Protein AF-A0A2P5LUS0-F1 (afdb_monomer)

Solvent-accessible surface area (backbone atoms only — not comparable to full-atom value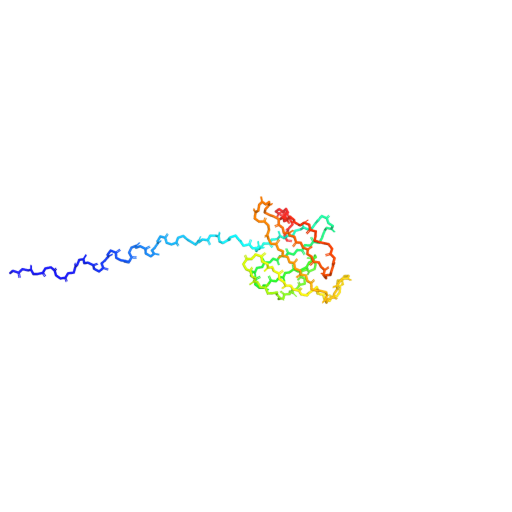s): 6618 Å² total; per-residue (Å²): 137,87,81,88,84,80,77,76,79,67,67,70,64,64,65,68,78,68,70,68,78,76,80,65,79,63,71,56,46,50,36,27,39,90,89,71,49,36,36,37,33,58,74,43,39,33,28,39,50,92,88,48,49,77,45,74,33,54,68,51,82,46,36,43,33,38,58,37,56,84,94,46,101,58,44,68,34,49,33,43,34,34,51,38,79,94,76,68,28,30,38,39,23,52,59,92,51,77,67,42,74,29,38,66,47,58,89,86,68,121

Nearest PDB structures (foldseek):
  3pve-assembly2_B  TM=3.902E-01  e=2.625E+00  Mus musculus
  3pve-assembly1_A  TM=3.957E-01  e=3.798E+00  Mus musculus
  8s9p-assembly1_A  TM=2.645E-01  e=5.213E+00  Homo sapiens
  6wot-assembly1_D  TM=3.631E-01  e=9.818E+00  Oryctolagus cuniculus

pLDDT: mean 83.9, std 16.79, range [41.03, 98.0]

Radius of gyration: 21.8 Å; Cα contacts (8 Å, |Δi|>4): 176; chains: 1; bounding box: 50×34×70 Å

Sequence (110 aa):
MATPRLAIASISLAFLAVASPARADSIDGKWCSEDGRRIVIDGAMGLWGQAGLRLTGEYLRYTYLFAMPAGEPEAGQRVEMRFRRADQRIAVKIGDGEPKLWQKCPPEVS

Structure (mmCIF, N/CA/C/O backbone):
data_AF-A0A2P5LUS0-F1
#
_entry.id   AF-A0A2P5LUS0-F1
#
loop_
_atom_site.group_PDB
_atom_site.id
_atom_site.type_symbol
_atom_site.label_atom_id
_atom_site.label_alt_id
_atom_site.label_comp_id
_atom_site.label_asym_id
_atom_site.label_entity_id
_atom_site.label_seq_id
_atom_site.pdbx_PDB_ins_code
_atom_site.Cartn_x
_atom_site.Cartn_y
_atom_site.Cartn_z
_atom_site.occupancy
_atom_site.B_iso_or_equiv
_atom_site.auth_seq_id
_atom_site.auth_comp_id
_atom_site.auth_asym_id
_atom_site.auth_atom_id
_atom_site.pdbx_PDB_model_num
ATOM 1 N N . MET A 1 1 ? 32.575 -23.392 -57.820 1.00 41.03 1 MET A N 1
ATOM 2 C CA . MET A 1 1 ? 32.269 -22.006 -57.401 1.00 41.03 1 MET A CA 1
ATOM 3 C C . MET A 1 1 ? 31.197 -22.074 -56.328 1.00 41.03 1 MET A C 1
ATOM 5 O O . MET A 1 1 ? 30.098 -22.522 -56.620 1.00 41.03 1 MET A O 1
ATOM 9 N N . ALA A 1 2 ? 31.554 -21.766 -55.081 1.00 46.00 2 ALA A N 1
ATOM 10 C CA . ALA A 1 2 ? 30.672 -21.887 -53.924 1.00 46.00 2 ALA A CA 1
ATOM 11 C C . ALA A 1 2 ? 29.958 -20.552 -53.668 1.00 46.00 2 ALA A C 1
ATOM 13 O O . ALA A 1 2 ? 30.607 -19.538 -53.433 1.00 46.00 2 ALA A O 1
ATOM 14 N N . THR A 1 3 ? 28.629 -20.547 -53.727 1.00 54.59 3 THR A N 1
ATOM 15 C CA . THR A 1 3 ? 27.787 -19.417 -53.306 1.00 54.59 3 THR A CA 1
ATOM 16 C C . THR A 1 3 ? 27.508 -19.508 -51.803 1.00 54.59 3 THR A C 1
ATOM 18 O O . THR A 1 3 ? 26.831 -20.455 -51.395 1.00 54.59 3 THR A O 1
ATOM 21 N N . PRO A 1 4 ? 27.951 -18.550 -50.967 1.00 50.16 4 PRO A N 1
ATOM 22 C CA . PRO A 1 4 ? 27.611 -18.531 -49.551 1.00 50.16 4 PRO A CA 1
ATOM 23 C C . PRO A 1 4 ? 26.200 -17.950 -49.382 1.00 50.16 4 PRO A C 1
ATOM 25 O O . PRO A 1 4 ? 26.003 -16.747 -49.247 1.00 50.16 4 PRO A O 1
ATOM 28 N N . ARG A 1 5 ? 25.184 -18.815 -49.418 1.00 58.69 5 ARG A N 1
ATOM 29 C CA . ARG A 1 5 ? 23.817 -18.486 -48.993 1.00 58.69 5 ARG A CA 1
ATOM 30 C C . ARG A 1 5 ? 23.622 -18.966 -47.560 1.00 58.69 5 ARG A C 1
ATOM 32 O O . ARG A 1 5 ? 23.014 -20.004 -47.388 1.00 58.69 5 ARG A O 1
ATOM 39 N N . LEU A 1 6 ? 24.168 -18.277 -46.561 1.00 55.09 6 LEU A N 1
ATOM 40 C CA . LEU A 1 6 ? 23.741 -18.369 -45.151 1.00 55.09 6 LEU A CA 1
ATOM 41 C C . LEU A 1 6 ? 24.653 -17.457 -44.309 1.00 55.09 6 LEU A C 1
ATOM 43 O O . LEU A 1 6 ? 25.664 -17.901 -43.782 1.00 55.09 6 LEU A O 1
ATOM 47 N N . ALA A 1 7 ? 24.365 -16.158 -44.220 1.00 53.66 7 ALA A N 1
ATOM 48 C CA . ALA A 1 7 ? 25.115 -15.297 -43.289 1.00 53.66 7 ALA A CA 1
ATOM 49 C C . ALA A 1 7 ? 24.338 -14.094 -42.736 1.00 53.66 7 ALA A C 1
ATOM 51 O O . ALA A 1 7 ? 24.824 -13.438 -41.824 1.00 53.66 7 ALA A O 1
ATOM 52 N N . ILE A 1 8 ? 23.139 -13.788 -43.247 1.00 51.41 8 ILE A N 1
ATOM 53 C CA . ILE A 1 8 ? 22.417 -12.561 -42.856 1.00 51.41 8 ILE A CA 1
ATOM 54 C C . ILE A 1 8 ? 21.288 -12.843 -41.843 1.00 51.41 8 ILE A C 1
ATOM 56 O O . ILE A 1 8 ? 20.868 -11.944 -41.126 1.00 51.41 8 ILE A O 1
ATOM 60 N N . ALA A 1 9 ? 20.844 -14.096 -41.691 1.00 51.72 9 ALA A N 1
ATOM 61 C CA . ALA A 1 9 ? 19.757 -14.445 -40.767 1.00 51.72 9 ALA A CA 1
ATOM 62 C C . ALA A 1 9 ? 20.180 -14.525 -39.282 1.00 51.72 9 ALA A C 1
ATOM 64 O O . ALA A 1 9 ? 19.324 -14.558 -38.402 1.00 51.72 9 ALA A O 1
ATOM 65 N N . SER A 1 10 ? 21.483 -14.551 -38.984 1.00 53.28 10 SER A N 1
ATOM 66 C CA . SER A 1 10 ? 21.988 -14.859 -37.635 1.00 53.28 10 SER A CA 1
ATOM 67 C C . SER A 1 10 ? 22.148 -13.639 -36.719 1.00 53.28 10 SER A C 1
ATOM 69 O O . SER A 1 10 ? 22.254 -13.802 -35.508 1.00 53.28 10 SER A O 1
ATOM 71 N N . ILE A 1 11 ? 22.157 -12.415 -37.261 1.00 54.97 11 ILE A N 1
ATOM 72 C CA . ILE A 1 11 ? 22.386 -11.192 -36.464 1.00 54.97 11 ILE A CA 1
ATOM 73 C C . ILE A 1 11 ? 21.098 -10.734 -35.757 1.00 54.97 11 ILE A C 1
ATOM 75 O O . ILE A 1 11 ? 21.153 -10.168 -34.667 1.00 54.97 11 ILE A O 1
ATOM 79 N N . SER A 1 12 ? 19.926 -11.038 -36.320 1.00 56.72 12 SER A N 1
ATOM 80 C CA . SER A 1 12 ? 18.632 -10.602 -35.777 1.00 56.72 12 SER A CA 1
ATOM 81 C C . SER A 1 12 ? 18.238 -11.313 -34.477 1.00 56.72 12 SER A C 1
ATOM 83 O O . SER A 1 12 ? 17.526 -10.735 -33.661 1.00 56.72 12 SER A O 1
ATOM 85 N N . LEU A 1 13 ? 18.706 -12.548 -34.255 1.00 55.84 13 LEU A N 1
ATOM 86 C CA . LEU A 1 13 ? 18.323 -13.345 -33.084 1.00 55.84 13 LEU A CA 1
ATOM 87 C C . LEU A 1 13 ? 19.101 -12.953 -31.815 1.00 55.84 13 LEU A C 1
ATOM 89 O O . LEU A 1 13 ? 18.594 -13.105 -30.707 1.00 55.84 13 LEU A O 1
ATOM 93 N N . ALA A 1 14 ? 20.306 -12.393 -31.967 1.00 57.47 14 ALA A N 1
ATOM 94 C CA . ALA A 1 14 ? 21.150 -11.991 -30.841 1.00 57.47 14 ALA A CA 1
ATOM 95 C C . ALA A 1 14 ? 20.620 -10.750 -30.093 1.00 57.47 14 ALA A C 1
ATOM 97 O O . ALA A 1 14 ? 20.897 -10.584 -28.908 1.00 57.47 14 ALA A O 1
ATOM 98 N N . PHE A 1 15 ? 19.818 -9.899 -30.746 1.00 58.66 15 PHE A N 1
ATOM 99 C CA . PHE A 1 15 ? 19.286 -8.676 -30.130 1.00 58.66 15 PHE A CA 1
ATOM 100 C C . PHE A 1 15 ? 18.113 -8.914 -29.163 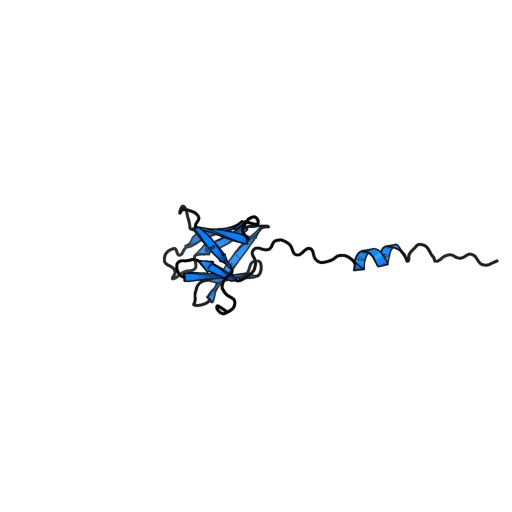1.00 58.66 15 PHE A C 1
ATOM 102 O O . PHE A 1 15 ? 17.895 -8.100 -28.269 1.00 58.66 15 PHE A O 1
ATOM 109 N N . LEU A 1 16 ? 17.382 -10.030 -29.281 1.00 60.81 16 LEU A N 1
ATOM 110 C CA . LEU A 1 16 ? 16.255 -10.340 -28.386 1.00 60.81 16 LEU A CA 1
ATOM 111 C C . LEU A 1 16 ? 16.694 -10.801 -26.985 1.00 60.81 16 LEU A C 1
ATOM 113 O O . LEU A 1 16 ? 15.912 -10.709 -26.044 1.00 60.81 16 LEU A O 1
ATOM 117 N N . ALA A 1 17 ? 17.938 -11.259 -26.823 1.00 60.53 17 ALA A N 1
ATOM 118 C CA . ALA A 1 17 ? 18.441 -11.789 -25.553 1.00 60.53 17 ALA A CA 1
ATOM 119 C C . ALA A 1 17 ? 18.862 -10.705 -24.540 1.00 60.53 17 ALA A C 1
ATOM 121 O O . ALA A 1 17 ? 19.157 -11.026 -23.392 1.00 60.53 17 ALA A O 1
ATOM 122 N N . VAL A 1 18 ? 18.888 -9.429 -24.945 1.00 62.38 18 VAL A N 1
ATOM 123 C CA . VAL A 1 18 ? 19.326 -8.296 -24.102 1.00 62.38 18 VAL A CA 1
ATOM 124 C C . VAL A 1 18 ? 18.154 -7.463 -23.573 1.00 62.38 18 VAL A C 1
ATOM 126 O O . VAL A 1 18 ? 18.356 -6.402 -22.981 1.00 62.38 18 VAL A O 1
ATOM 129 N N . ALA A 1 19 ? 16.916 -7.921 -23.774 1.00 63.09 19 ALA A N 1
ATOM 130 C CA . ALA A 1 19 ? 15.746 -7.301 -23.171 1.00 63.09 19 ALA A CA 1
ATOM 131 C C . ALA A 1 19 ? 15.754 -7.562 -21.656 1.00 63.09 19 ALA A C 1
ATOM 133 O O . ALA A 1 19 ? 15.165 -8.523 -21.165 1.00 63.09 19 ALA A O 1
ATOM 134 N N . SER A 1 20 ? 16.445 -6.703 -20.904 1.00 61.84 20 SER A N 1
ATOM 135 C CA . SER A 1 20 ? 16.306 -6.651 -19.451 1.00 61.84 20 SER A CA 1
ATOM 136 C C . SER A 1 20 ? 14.829 -6.437 -19.123 1.00 61.84 20 SER A C 1
ATOM 138 O O . SER A 1 20 ? 14.229 -5.519 -19.696 1.00 61.84 20 SER A O 1
ATOM 140 N N . PRO A 1 21 ? 14.222 -7.228 -18.216 1.00 59.53 21 PRO A N 1
ATOM 141 C CA . PRO A 1 21 ? 12.888 -6.915 -17.739 1.00 59.53 21 PRO A CA 1
ATOM 142 C C . PRO A 1 21 ? 12.964 -5.508 -17.162 1.00 59.53 21 PRO A C 1
ATOM 144 O O . PRO A 1 21 ? 13.688 -5.261 -16.194 1.00 59.53 21 PRO A O 1
ATOM 147 N N . ALA A 1 22 ? 12.269 -4.565 -17.799 1.00 57.72 22 ALA A N 1
ATOM 148 C CA . ALA A 1 22 ? 12.058 -3.264 -17.206 1.00 57.72 22 ALA A CA 1
ATOM 149 C C . ALA A 1 22 ? 11.412 -3.560 -15.856 1.00 57.72 22 ALA A C 1
ATOM 151 O O . ALA A 1 22 ? 10.291 -4.070 -15.811 1.00 57.72 22 ALA A O 1
ATOM 152 N N . ARG A 1 23 ? 12.144 -3.329 -14.758 1.00 52.31 23 ARG A N 1
ATOM 153 C CA . ARG A 1 23 ? 11.537 -3.288 -13.434 1.00 52.31 23 ARG A CA 1
ATOM 154 C C . ARG A 1 23 ? 10.598 -2.102 -13.482 1.00 52.31 23 ARG A C 1
ATOM 156 O O . ARG A 1 23 ? 11.005 -0.967 -13.257 1.00 52.31 23 ARG A O 1
ATOM 163 N N . ALA A 1 24 ? 9.378 -2.368 -13.934 1.00 56.28 24 ALA A N 1
ATOM 164 C CA . ALA A 1 24 ? 8.308 -1.412 -13.895 1.00 56.28 24 ALA A CA 1
ATOM 165 C C . ALA A 1 24 ? 8.242 -0.937 -12.448 1.00 56.28 24 ALA A C 1
ATOM 167 O O . ALA A 1 24 ? 8.309 -1.755 -11.532 1.00 56.28 24 ALA A O 1
ATOM 168 N N . ASP A 1 25 ? 8.192 0.377 -12.269 1.00 65.75 25 ASP A N 1
ATOM 169 C CA . ASP A 1 25 ? 7.805 1.029 -11.026 1.00 65.75 25 ASP A CA 1
ATOM 170 C C . ASP A 1 25 ? 6.488 0.387 -10.533 1.00 65.75 25 ASP A C 1
ATOM 172 O O . ASP A 1 25 ? 5.407 0.846 -10.909 1.00 65.75 25 ASP A O 1
ATOM 176 N N . SER A 1 26 ? 6.563 -0.719 -9.786 1.00 80.12 26 SER A N 1
ATOM 177 C CA . SER A 1 26 ? 5.397 -1.512 -9.406 1.00 80.12 26 SER A CA 1
ATOM 178 C C . SER A 1 26 ? 4.912 -1.097 -8.028 1.00 80.12 26 SER A C 1
ATOM 180 O O . SER A 1 26 ? 5.690 -0.771 -7.127 1.00 80.12 26 SER A O 1
ATOM 182 N N . ILE A 1 27 ? 3.592 -1.091 -7.863 1.00 92.19 27 ILE A N 1
ATOM 183 C CA . ILE A 1 27 ? 2.974 -0.874 -6.554 1.00 92.19 27 ILE A CA 1
ATOM 184 C C . ILE A 1 27 ? 3.085 -2.126 -5.669 1.00 92.19 27 ILE A C 1
ATOM 186 O O . ILE A 1 27 ? 2.815 -2.048 -4.473 1.00 92.19 27 ILE A O 1
ATOM 190 N N . ASP A 1 28 ? 3.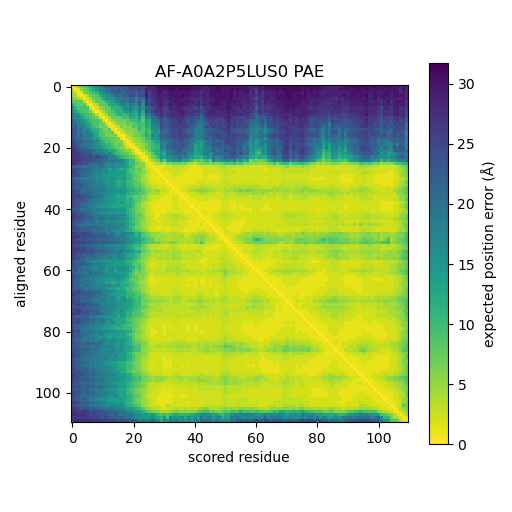532 -3.257 -6.217 1.00 92.81 28 ASP A N 1
ATOM 191 C CA . ASP A 1 28 ? 3.678 -4.517 -5.489 1.00 92.81 28 ASP A CA 1
ATOM 192 C C . ASP A 1 28 ? 4.558 -4.388 -4.242 1.00 92.81 28 ASP A C 1
ATOM 194 O O . ASP A 1 28 ? 5.477 -3.565 -4.130 1.00 92.81 28 ASP A O 1
ATOM 198 N N . GLY A 1 29 ? 4.282 -5.263 -3.285 1.00 92.50 29 GLY A N 1
ATOM 199 C CA . GLY A 1 29 ? 5.020 -5.404 -2.044 1.00 92.50 29 GLY A CA 1
ATOM 200 C C . GLY A 1 29 ? 4.187 -5.079 -0.813 1.00 92.50 29 GLY A C 1
ATOM 201 O O . GLY A 1 29 ? 2.962 -4.978 -0.855 1.00 92.50 29 GLY A O 1
ATOM 202 N N . LYS A 1 30 ? 4.892 -4.958 0.312 1.00 94.38 30 LYS A N 1
ATOM 203 C CA . LYS A 1 30 ? 4.305 -4.781 1.640 1.00 94.38 30 LYS A CA 1
ATOM 204 C C . LYS A 1 30 ? 4.261 -3.299 1.992 1.00 94.38 30 LYS A C 1
ATOM 206 O O . LYS A 1 30 ? 5.300 -2.633 1.990 1.00 94.38 30 LYS A O 1
ATOM 211 N N . TRP A 1 31 ? 3.074 -2.800 2.300 1.00 95.69 31 TRP A N 1
ATOM 212 C CA . TRP A 1 31 ? 2.831 -1.412 2.668 1.00 95.69 31 TRP A CA 1
ATOM 213 C C . TRP A 1 31 ? 2.264 -1.328 4.073 1.00 95.69 31 TRP A C 1
ATOM 215 O O . TRP A 1 31 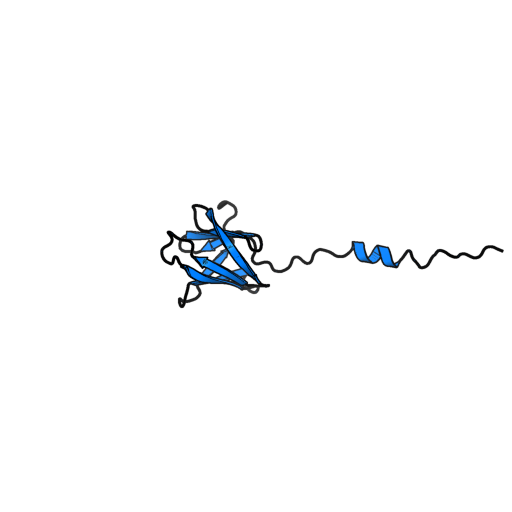? 1.347 -2.072 4.415 1.00 95.69 31 TRP A O 1
ATOM 225 N N . CYS A 1 32 ? 2.813 -0.412 4.861 1.00 96.00 32 CYS A N 1
ATOM 226 C CA . CYS A 1 32 ? 2.475 -0.203 6.256 1.00 96.00 32 CYS A CA 1
ATOM 227 C C . CYS A 1 32 ? 2.098 1.260 6.469 1.00 96.00 32 CYS A C 1
ATOM 229 O O . CYS A 1 32 ? 2.799 2.181 6.033 1.00 96.00 32 CYS A O 1
ATOM 231 N N . SER A 1 33 ? 0.973 1.457 7.136 1.00 94.88 33 SER A N 1
ATOM 232 C CA . SER A 1 33 ? 0.521 2.757 7.589 1.00 94.88 33 SER A CA 1
ATOM 233 C C . SER A 1 33 ? 1.149 3.111 8.937 1.00 94.88 33 SER A C 1
ATOM 235 O O . SER A 1 33 ? 1.619 2.238 9.668 1.00 94.88 33 SER A O 1
ATOM 237 N N . GLU A 1 34 ? 1.139 4.394 9.289 1.00 91.75 34 GLU A N 1
ATOM 238 C CA . GLU A 1 34 ? 1.604 4.840 10.610 1.00 91.75 34 GLU A CA 1
ATOM 239 C C . GLU A 1 34 ? 0.658 4.392 11.735 1.00 91.75 34 GLU A C 1
ATOM 241 O O . GLU A 1 34 ? 1.099 4.153 12.854 1.00 91.75 34 GLU A O 1
ATOM 246 N N . ASP A 1 35 ? -0.631 4.211 11.427 1.00 87.88 35 ASP A N 1
ATOM 247 C CA . ASP A 1 35 ? -1.657 3.695 12.341 1.00 87.88 35 ASP A CA 1
ATOM 248 C C . ASP A 1 35 ? -1.678 2.154 12.447 1.00 87.88 35 ASP A C 1
ATOM 250 O O . ASP A 1 35 ? -2.580 1.591 13.062 1.00 87.88 35 ASP A O 1
ATOM 254 N N . GLY A 1 36 ? -0.686 1.454 11.883 1.00 88.94 36 GLY A N 1
ATOM 255 C CA . GLY A 1 36 ? -0.485 0.010 12.076 1.00 88.94 36 GLY A CA 1
ATOM 256 C C . GLY A 1 36 ? -1.265 -0.902 11.123 1.00 88.94 36 GLY A C 1
ATOM 257 O O . GLY A 1 36 ? -1.184 -2.129 11.229 1.00 88.94 36 GLY A O 1
ATOM 258 N N . ARG A 1 37 ? -1.992 -0.336 10.157 1.00 92.25 37 ARG A N 1
ATOM 259 C CA . ARG A 1 37 ? -2.609 -1.090 9.060 1.00 92.25 37 ARG A CA 1
ATOM 260 C C . ARG A 1 37 ? -1.524 -1.544 8.090 1.00 92.25 37 ARG A C 1
ATOM 262 O O . ARG A 1 37 ? -0.506 -0.879 7.893 1.00 92.25 37 ARG A O 1
ATOM 269 N N . ARG A 1 38 ? -1.756 -2.687 7.454 1.00 94.12 38 ARG A N 1
ATOM 270 C CA . ARG A 1 38 ? -0.833 -3.240 6.465 1.00 94.12 38 ARG A CA 1
ATOM 271 C C . ARG A 1 38 ? -1.567 -3.897 5.316 1.00 94.12 38 ARG A C 1
ATOM 273 O O . ARG A 1 38 ? -2.672 -4.405 5.493 1.00 94.12 38 ARG A O 1
ATOM 280 N N . ILE A 1 39 ? -0.924 -3.914 4.159 1.00 95.50 39 ILE A N 1
ATOM 281 C CA . ILE A 1 39 ? -1.378 -4.669 2.997 1.00 95.50 39 ILE A CA 1
ATOM 282 C C . ILE A 1 39 ? -0.181 -5.215 2.224 1.00 95.50 39 ILE A C 1
ATOM 284 O O . ILE A 1 39 ? 0.844 -4.546 2.083 1.00 95.50 39 ILE A O 1
ATOM 288 N N . VAL A 1 40 ? -0.317 -6.435 1.717 1.00 95.19 40 VAL A N 1
ATOM 289 C CA . VAL A 1 40 ? 0.594 -7.013 0.724 1.00 95.19 40 VAL A CA 1
ATOM 290 C C . VAL A 1 40 ? -0.106 -6.987 -0.625 1.00 95.19 40 VAL A C 1
ATOM 292 O O . VAL A 1 40 ? -1.236 -7.457 -0.707 1.00 95.19 40 VAL A O 1
ATOM 295 N N . ILE A 1 41 ? 0.547 -6.450 -1.655 1.00 94.88 41 ILE A N 1
ATOM 296 C CA . ILE A 1 41 ? 0.041 -6.419 -3.035 1.00 94.88 41 ILE A CA 1
ATOM 297 C C . ILE A 1 41 ? 0.957 -7.276 -3.909 1.00 94.88 41 ILE A C 1
ATOM 299 O O . ILE A 1 41 ? 2.174 -7.082 -3.894 1.00 94.88 41 ILE A O 1
ATOM 303 N N 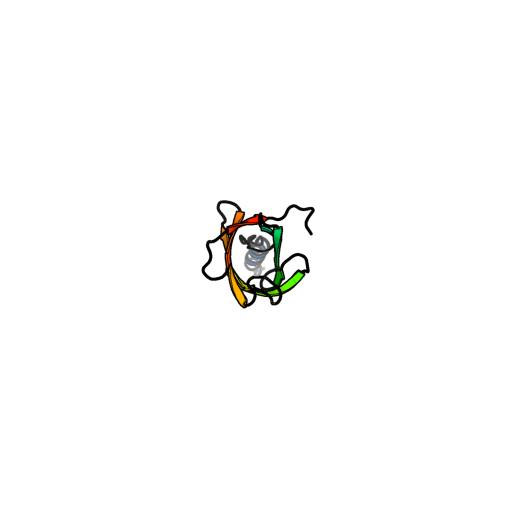. ASP A 1 42 ? 0.363 -8.201 -4.655 1.00 93.06 42 ASP A N 1
ATOM 304 C CA . ASP A 1 42 ? 1.026 -9.048 -5.646 1.00 93.06 42 ASP A CA 1
ATOM 305 C C . ASP A 1 42 ? 0.150 -9.109 -6.905 1.00 93.06 42 ASP A C 1
ATOM 307 O O . ASP A 1 42 ? -0.785 -9.915 -7.019 1.00 93.06 42 ASP A O 1
ATOM 311 N N . GLY A 1 43 ? 0.371 -8.152 -7.812 1.00 92.12 43 GLY A N 1
ATOM 312 C CA . GLY A 1 43 ? -0.523 -7.926 -8.940 1.00 92.12 43 GLY A CA 1
ATOM 313 C C . GLY A 1 43 ? -1.956 -7.665 -8.466 1.00 92.12 43 GLY A C 1
ATOM 314 O O . GLY A 1 43 ? -2.200 -6.895 -7.540 1.00 92.12 43 GLY A O 1
ATOM 315 N N . ALA A 1 44 ? -2.937 -8.328 -9.080 1.00 93.88 44 ALA A N 1
ATOM 316 C CA . ALA A 1 44 ? -4.344 -8.161 -8.708 1.00 93.88 44 ALA A CA 1
ATOM 317 C C . ALA A 1 44 ? -4.687 -8.696 -7.300 1.00 93.88 44 ALA A C 1
ATOM 319 O O . ALA A 1 44 ? -5.742 -8.360 -6.758 1.00 93.88 44 ALA A O 1
ATOM 320 N N . MET A 1 45 ? -3.830 -9.515 -6.684 1.00 94.75 45 MET A N 1
ATOM 321 C CA . MET A 1 45 ? -4.101 -10.104 -5.374 1.00 94.75 45 MET A CA 1
ATOM 322 C C . MET A 1 45 ? -3.576 -9.223 -4.238 1.00 94.75 45 MET A C 1
ATOM 324 O O . MET A 1 45 ? -2.456 -8.719 -4.286 1.00 94.75 45 MET A O 1
ATOM 328 N N . GLY A 1 46 ? -4.390 -9.079 -3.192 1.00 94.31 46 GLY A N 1
ATOM 329 C CA . GLY A 1 46 ? -4.040 -8.364 -1.974 1.00 94.31 46 GLY A CA 1
ATOM 330 C C . GLY A 1 46 ? -4.278 -9.198 -0.715 1.00 94.31 46 GLY A C 1
ATOM 331 O O . GLY A 1 46 ? -5.189 -10.027 -0.663 1.00 94.31 46 GLY A O 1
ATOM 332 N N . LEU A 1 47 ? -3.471 -8.957 0.318 1.00 95.00 47 LEU A N 1
ATOM 333 C CA . LEU A 1 47 ? -3.684 -9.457 1.679 1.00 95.00 47 LEU A CA 1
ATOM 334 C C . LEU A 1 47 ? -3.783 -8.272 2.630 1.00 95.00 47 LEU A C 1
ATOM 336 O O . LEU A 1 47 ? -2.802 -7.552 2.806 1.00 95.00 47 LEU A O 1
ATOM 340 N N . TRP A 1 48 ? -4.948 -8.073 3.239 1.00 93.50 48 TRP A N 1
ATOM 341 C CA . TRP A 1 48 ? -5.224 -6.941 4.118 1.00 93.50 48 TRP A CA 1
ATOM 342 C C . TRP A 1 48 ? -5.082 -7.273 5.600 1.00 93.50 48 TRP A C 1
ATOM 344 O O . TRP A 1 48 ? -5.493 -8.339 6.070 1.00 93.50 48 TRP A O 1
ATOM 354 N N . GLY A 1 49 ? -4.563 -6.302 6.347 1.00 88.81 49 GLY A N 1
ATOM 355 C CA . GLY A 1 49 ? -4.525 -6.313 7.800 1.00 88.81 49 GLY A CA 1
ATOM 356 C C . GLY A 1 49 ? -3.571 -7.356 8.375 1.00 88.81 49 GLY A C 1
ATOM 357 O O . GLY A 1 49 ? -2.728 -7.945 7.692 1.00 88.81 49 GLY A O 1
ATOM 358 N N . GLN A 1 50 ? -3.670 -7.580 9.685 1.00 80.81 50 GLN A N 1
ATOM 359 C CA . GLN A 1 50 ? -2.834 -8.575 10.355 1.00 80.81 50 GLN A CA 1
ATOM 360 C C . GLN A 1 50 ? -3.288 -10.009 10.106 1.00 80.81 50 GLN A C 1
ATOM 362 O O . GLN A 1 50 ? -2.433 -10.880 9.965 1.00 80.81 50 GLN A O 1
ATOM 367 N N . ALA A 1 51 ? -4.598 -10.219 9.972 1.00 80.38 51 ALA A N 1
ATOM 368 C CA . ALA A 1 51 ? -5.201 -11.516 9.685 1.00 80.38 51 ALA A CA 1
ATOM 369 C C . ALA A 1 51 ? -4.984 -11.996 8.236 1.00 80.38 51 ALA A C 1
ATOM 371 O O . ALA A 1 51 ? -5.276 -13.150 7.933 1.00 80.38 51 ALA A O 1
ATOM 372 N N . GLY A 1 52 ? -4.476 -11.136 7.341 1.00 86.12 52 GLY A N 1
ATOM 373 C CA . GLY A 1 52 ? -4.184 -11.503 5.954 1.00 86.12 52 GLY A CA 1
ATOM 374 C C . GLY A 1 52 ? -5.443 -11.789 5.136 1.00 86.12 52 GLY A C 1
ATOM 375 O O . GLY A 1 52 ? -5.486 -12.762 4.382 1.00 86.12 52 GLY A O 1
ATOM 376 N N . LEU A 1 53 ? -6.477 -10.957 5.290 1.00 92.19 53 LEU A N 1
ATOM 377 C CA . LEU A 1 53 ? -7.729 -11.096 4.552 1.00 92.19 53 LEU A CA 1
ATOM 378 C C . LEU A 1 53 ? -7.454 -10.975 3.052 1.00 92.19 53 LEU A C 1
ATOM 380 O O . LEU A 1 53 ? -6.974 -9.945 2.578 1.00 92.19 53 LEU A O 1
ATOM 384 N N . ARG A 1 54 ? -7.742 -12.046 2.310 1.00 93.00 54 ARG A N 1
ATOM 385 C CA . ARG A 1 54 ? -7.556 -12.078 0.859 1.00 93.00 54 ARG A CA 1
ATOM 386 C C . ARG A 1 54 ? -8.566 -11.175 0.178 1.00 93.00 54 ARG A C 1
ATOM 388 O O . ARG A 1 54 ? -9.759 -11.246 0.459 1.00 93.00 54 ARG A O 1
ATOM 395 N N . LEU A 1 55 ? -8.075 -10.393 -0.768 1.00 93.69 55 LEU A N 1
ATOM 396 C CA . LEU A 1 55 ? -8.892 -9.565 -1.633 1.00 93.69 55 LEU A CA 1
ATOM 397 C C . LEU A 1 55 ? -8.349 -9.583 -3.058 1.00 93.69 55 LEU A C 1
ATOM 399 O O . LEU A 1 55 ? -7.164 -9.822 -3.302 1.00 93.69 55 LEU A O 1
ATOM 403 N N . THR A 1 56 ? -9.249 -9.347 -4.001 1.00 93.44 56 THR A N 1
ATOM 404 C CA . THR A 1 56 ? -8.915 -9.119 -5.402 1.00 93.44 56 THR A CA 1
ATOM 405 C C . THR A 1 56 ? -9.169 -7.652 -5.693 1.00 93.44 56 THR A C 1
ATOM 407 O O . THR A 1 56 ? -10.242 -7.134 -5.382 1.00 93.44 56 THR A O 1
ATOM 410 N N . GLY A 1 57 ? -8.172 -6.989 -6.259 1.00 94.12 57 GLY A N 1
ATOM 411 C CA . GLY A 1 57 ? -8.229 -5.586 -6.626 1.00 94.12 57 GLY A CA 1
ATOM 412 C C . GLY A 1 57 ? -7.929 -5.374 -8.103 1.00 94.12 57 GLY A C 1
ATOM 413 O O . GLY A 1 57 ? -7.368 -6.235 -8.783 1.00 94.12 57 GLY A O 1
ATOM 414 N N . GLU A 1 58 ? -8.299 -4.203 -8.603 1.00 96.69 58 GLU A N 1
ATOM 415 C CA . GLU A 1 58 ? -7.942 -3.756 -9.942 1.00 96.69 58 GLU A CA 1
ATOM 416 C C . GLU A 1 58 ? -6.520 -3.194 -9.913 1.00 96.69 58 GLU A C 1
ATOM 418 O O . GLU A 1 58 ? -6.214 -2.259 -9.165 1.00 96.69 58 GLU A O 1
ATOM 423 N N . TYR A 1 59 ? -5.651 -3.770 -10.741 1.00 93.44 59 TYR A N 1
ATOM 424 C CA . TYR A 1 59 ? -4.250 -3.386 -10.828 1.00 93.44 59 TYR A CA 1
ATOM 425 C C . TYR A 1 59 ? -3.998 -2.522 -12.061 1.00 93.44 59 TYR A C 1
ATOM 427 O O . TYR A 1 59 ? -4.044 -2.991 -13.198 1.00 93.44 59 TYR A O 1
ATOM 435 N N . LEU A 1 60 ? -3.708 -1.246 -11.830 1.00 92.31 60 LEU A N 1
ATOM 436 C CA . LEU A 1 60 ? -3.372 -0.261 -12.851 1.00 92.31 60 LEU A CA 1
ATOM 437 C C . LEU A 1 60 ? -1.916 0.181 -12.673 1.00 92.31 60 LEU A C 1
ATOM 439 O O . LEU A 1 60 ? -1.324 0.011 -11.611 1.00 92.31 60 LEU A O 1
ATOM 443 N N . ARG A 1 61 ? -1.342 0.827 -13.695 1.00 86.75 61 ARG A N 1
ATOM 444 C CA . ARG A 1 61 ? 0.093 1.178 -13.765 1.00 86.75 61 ARG A CA 1
ATOM 445 C C . ARG A 1 61 ? 0.680 1.803 -12.486 1.00 86.75 61 ARG A C 1
ATOM 447 O O . ARG A 1 61 ? 1.841 1.555 -12.196 1.00 86.75 61 ARG A O 1
ATOM 454 N N . TYR A 1 62 ? -0.091 2.607 -11.752 1.00 91.25 62 TYR A N 1
ATOM 455 C CA . TYR A 1 62 ? 0.327 3.227 -10.483 1.00 91.25 62 TYR A CA 1
ATOM 456 C C . TYR A 1 62 ? -0.755 3.195 -9.410 1.00 91.25 62 TYR A C 1
ATOM 458 O O . TYR A 1 62 ? -0.659 3.930 -8.426 1.00 91.25 62 TYR A O 1
ATOM 466 N N . THR A 1 63 ? -1.797 2.399 -9.613 1.00 95.19 63 THR A N 1
ATOM 467 C CA . THR A 1 63 ? -2.967 2.430 -8.748 1.00 95.19 63 THR A CA 1
ATOM 468 C C . THR A 1 63 ? -3.433 1.016 -8.477 1.00 95.19 63 THR A C 1
ATOM 470 O O . THR A 1 63 ? -3.602 0.236 -9.408 1.00 95.19 63 THR A O 1
ATOM 473 N N . TYR A 1 64 ? -3.671 0.718 -7.208 1.00 97.25 64 TYR A N 1
ATOM 474 C CA . TYR A 1 64 ? -4.363 -0.483 -6.778 1.00 97.25 64 TYR A CA 1
ATOM 475 C C . TYR A 1 64 ? -5.699 -0.085 -6.160 1.00 97.25 64 TYR A C 1
ATOM 477 O O . TYR A 1 64 ? -5.754 0.809 -5.309 1.00 97.25 64 TYR A O 1
ATOM 485 N N . LEU A 1 65 ? -6.776 -0.701 -6.633 1.00 97.62 65 LEU A N 1
ATOM 486 C CA . LEU A 1 65 ? -8.139 -0.381 -6.226 1.00 97.62 65 LEU A CA 1
ATOM 487 C C . LEU A 1 65 ? -8.802 -1.627 -5.670 1.00 97.62 65 LEU A C 1
ATOM 489 O O . LEU A 1 65 ? -8.758 -2.675 -6.304 1.00 97.62 65 LEU A O 1
ATOM 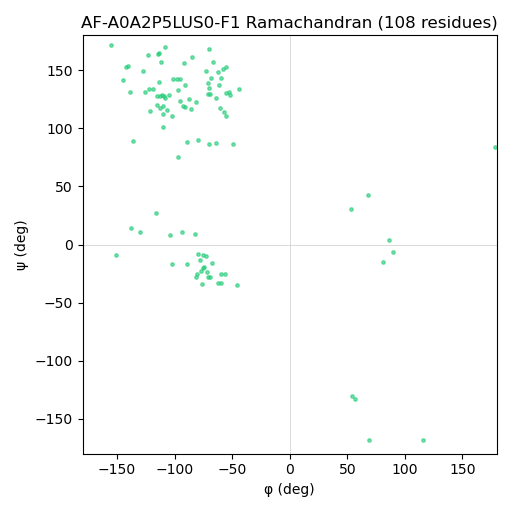493 N N . PHE A 1 66 ? -9.467 -1.514 -4.532 1.00 97.12 66 PHE A N 1
ATOM 494 C CA . PHE A 1 66 ? -10.247 -2.618 -3.979 1.00 97.12 66 PHE A CA 1
ATOM 495 C C . PHE A 1 66 ? -11.358 -2.088 -3.072 1.00 97.12 66 PHE A C 1
ATOM 497 O O . PHE A 1 66 ? -11.416 -0.893 -2.782 1.00 97.12 66 PHE A O 1
ATOM 504 N N . ALA A 1 67 ? -12.257 -2.966 -2.637 1.00 96.94 67 ALA A N 1
ATOM 505 C CA . ALA A 1 67 ? -13.226 -2.657 -1.592 1.00 96.94 67 ALA A CA 1
ATOM 506 C C . ALA A 1 67 ? -12.707 -3.175 -0.249 1.00 96.94 67 ALA A C 1
ATOM 508 O O . ALA A 1 67 ? -12.258 -4.320 -0.165 1.00 96.94 67 ALA A O 1
ATOM 509 N N . MET A 1 68 ? -12.778 -2.348 0.794 1.00 95.94 68 MET A N 1
ATOM 510 C CA . MET A 1 68 ? -12.380 -2.726 2.147 1.00 95.94 68 MET A CA 1
ATOM 511 C C . MET A 1 68 ? -13.086 -4.032 2.554 1.00 95.94 68 MET A C 1
ATOM 513 O O . MET A 1 68 ? -14.312 -4.118 2.407 1.00 95.94 68 MET A O 1
ATOM 517 N N . PRO A 1 69 ? -12.357 -5.055 3.034 1.00 94.06 69 PRO A N 1
ATOM 518 C CA . PRO A 1 69 ? -12.958 -6.348 3.322 1.00 94.06 69 PRO A CA 1
ATOM 519 C C . PRO A 1 69 ? -13.958 -6.266 4.482 1.00 94.06 69 PRO A C 1
ATOM 521 O O . PRO A 1 69 ? -13.905 -5.375 5.331 1.00 94.06 69 PRO A O 1
ATOM 524 N N . ALA A 1 70 ? -14.888 -7.220 4.517 1.00 91.50 70 ALA A N 1
ATOM 525 C CA . ALA A 1 70 ? -15.839 -7.346 5.615 1.00 91.50 70 ALA A CA 1
ATOM 526 C C . ALA A 1 70 ? -15.113 -7.567 6.955 1.00 91.50 70 ALA A C 1
ATOM 528 O O . ALA A 1 70 ? -14.105 -8.270 7.011 1.00 91.50 70 AL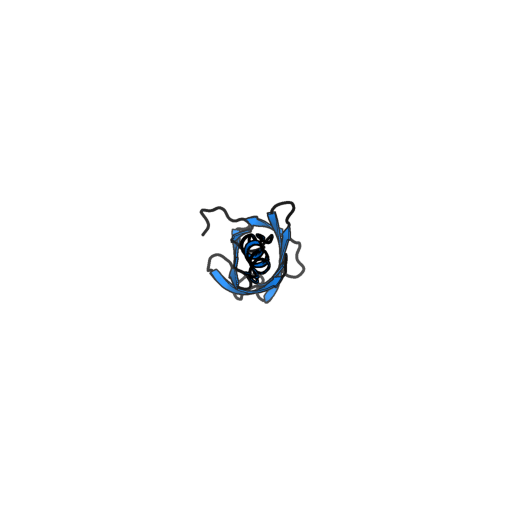A A O 1
ATOM 529 N N . GLY A 1 71 ? -15.648 -6.989 8.034 1.00 88.69 71 GLY A N 1
ATOM 530 C CA . GLY A 1 71 ? -15.059 -7.069 9.377 1.00 88.69 71 GLY A CA 1
ATOM 531 C C . GLY A 1 71 ? -14.066 -5.951 9.713 1.00 88.69 71 GLY A C 1
ATOM 532 O O . GLY A 1 71 ? -13.661 -5.843 10.866 1.00 88.69 71 GLY A O 1
ATOM 533 N N . GLU A 1 72 ? -13.720 -5.092 8.751 1.00 90.88 72 GLU A N 1
ATOM 534 C CA . GLU A 1 72 ? -12.930 -3.876 8.979 1.00 90.88 72 GLU A CA 1
ATOM 535 C C . GLU A 1 72 ? -13.830 -2.650 9.252 1.00 90.88 72 GLU A C 1
ATOM 537 O O . GLU A 1 72 ? -14.977 -2.624 8.792 1.00 90.88 72 GLU A O 1
ATOM 542 N N . PRO A 1 73 ? -13.326 -1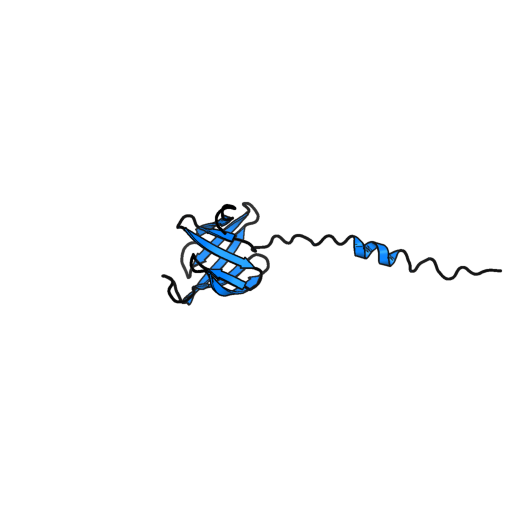.602 9.939 1.00 89.25 73 PRO A N 1
ATOM 543 C CA . PRO A 1 73 ? -14.106 -0.406 10.289 1.00 89.25 73 PRO A CA 1
ATOM 544 C C . PRO A 1 73 ? -14.749 0.327 9.099 1.00 89.25 73 PRO A C 1
ATOM 546 O O . PRO A 1 73 ? -15.770 0.988 9.268 1.00 89.25 73 PRO A O 1
ATOM 549 N N . GLU A 1 74 ? -14.183 0.198 7.896 1.00 92.88 74 GLU A N 1
ATOM 550 C CA . GLU A 1 74 ? -14.678 0.829 6.666 1.00 92.88 74 GLU A CA 1
ATOM 551 C C . GLU A 1 74 ? -15.143 -0.187 5.610 1.00 92.88 74 GLU A C 1
ATOM 553 O O . GLU A 1 74 ? -15.080 0.098 4.413 1.00 92.88 74 GLU A O 1
ATOM 558 N N . ALA A 1 75 ? -15.575 -1.381 6.032 1.00 95.31 75 ALA A N 1
ATOM 559 C CA . ALA A 1 75 ? -16.006 -2.464 5.145 1.00 95.31 75 ALA A CA 1
ATOM 560 C C . ALA A 1 75 ? -16.908 -1.985 3.988 1.00 95.31 75 ALA A C 1
ATOM 562 O O . ALA A 1 75 ? -17.858 -1.224 4.174 1.00 95.31 75 ALA A O 1
ATOM 563 N N . GLY A 1 76 ? -16.607 -2.451 2.774 1.00 95.75 76 GLY A N 1
ATOM 564 C CA . GLY A 1 76 ? -17.321 -2.097 1.546 1.00 95.75 76 GLY A CA 1
ATOM 565 C C . GLY A 1 76 ? -16.924 -0.754 0.925 1.00 95.75 76 GLY A C 1
ATOM 566 O O . GLY A 1 76 ? -17.215 -0.536 -0.251 1.00 95.75 76 GLY A O 1
ATOM 567 N N . GLN A 1 77 ? -16.224 0.131 1.644 1.00 97.56 77 GLN A N 1
ATOM 568 C CA . GLN A 1 77 ? -15.737 1.373 1.046 1.00 97.56 77 GLN A CA 1
ATOM 569 C C . GLN A 1 77 ? -14.640 1.102 0.019 1.00 97.56 77 GLN A C 1
ATOM 571 O O . GLN A 1 77 ? -13.785 0.232 0.196 1.00 97.56 77 GLN A O 1
ATOM 576 N N . ARG A 1 78 ? -14.638 1.890 -1.057 1.00 97.75 78 ARG A N 1
ATOM 577 C CA . ARG A 1 78 ? -13.583 1.841 -2.068 1.00 97.75 78 ARG A CA 1
ATOM 578 C C . ARG A 1 78 ? -12.284 2.390 -1.488 1.00 97.75 78 ARG A C 1
ATOM 580 O O . ARG A 1 78 ? -12.252 3.499 -0.963 1.00 97.75 78 ARG A O 1
ATOM 587 N N . VAL A 1 79 ? -11.211 1.635 -1.651 1.00 97.81 79 VAL A N 1
ATOM 588 C CA . VAL A 1 79 ? -9.852 2.039 -1.314 1.00 97.81 79 VAL A CA 1
ATOM 589 C C . VAL A 1 79 ? -9.087 2.272 -2.607 1.00 97.81 79 VAL A C 1
ATOM 591 O O . VAL A 1 79 ? -9.039 1.408 -3.482 1.00 97.81 79 VAL A O 1
ATOM 594 N N . GLU A 1 80 ? -8.490 3.451 -2.728 1.00 98.00 80 GLU A N 1
ATOM 595 C CA . GLU A 1 80 ? -7.586 3.810 -3.812 1.00 98.00 80 GLU A CA 1
ATOM 596 C C . GLU A 1 80 ? -6.177 3.981 -3.255 1.00 98.00 80 GLU A C 1
ATOM 598 O O . GLU A 1 80 ? -5.920 4.859 -2.432 1.00 98.00 80 GLU A O 1
ATOM 603 N N . MET A 1 81 ? -5.253 3.148 -3.724 1.00 97.56 81 MET A N 1
ATOM 604 C CA . MET A 1 81 ? -3.844 3.218 -3.364 1.00 97.56 81 MET A CA 1
ATOM 605 C C . MET A 1 81 ? -3.046 3.677 -4.574 1.00 97.56 81 MET A C 1
ATOM 607 O O . MET A 1 81 ? -2.931 2.943 -5.551 1.00 97.56 81 MET A O 1
ATOM 611 N N . ARG A 1 82 ? -2.480 4.882 -4.520 1.00 96.56 82 ARG A N 1
ATOM 612 C CA . ARG A 1 82 ? -1.721 5.470 -5.627 1.00 96.56 82 ARG A CA 1
ATOM 613 C C . ARG A 1 82 ? -0.237 5.545 -5.302 1.00 96.56 82 ARG A C 1
ATOM 615 O O . ARG A 1 82 ? 0.161 6.251 -4.377 1.00 96.56 82 ARG A O 1
ATOM 622 N N . PHE A 1 83 ? 0.587 4.866 -6.090 1.00 95.81 83 PHE A N 1
ATOM 623 C CA . PHE A 1 83 ? 2.037 4.891 -5.941 1.00 95.81 83 PHE A CA 1
ATOM 624 C C . PHE A 1 83 ? 2.623 6.245 -6.355 1.00 95.81 83 PHE A C 1
ATOM 626 O O . PHE A 1 83 ? 2.352 6.775 -7.438 1.00 95.81 83 PHE A O 1
ATOM 633 N N . ARG A 1 84 ? 3.447 6.812 -5.473 1.00 93.94 84 ARG A N 1
ATOM 634 C CA . ARG A 1 84 ? 4.134 8.091 -5.635 1.00 93.94 84 ARG A CA 1
ATOM 635 C C . ARG A 1 84 ? 5.621 7.826 -5.815 1.00 93.94 84 ARG A C 1
ATOM 637 O O . ARG A 1 84 ? 6.364 7.592 -4.871 1.00 93.94 84 ARG A O 1
ATOM 644 N N . ARG A 1 85 ? 6.069 7.893 -7.068 1.00 89.25 85 ARG A N 1
ATOM 645 C CA . ARG A 1 85 ? 7.460 7.588 -7.440 1.00 89.25 85 ARG A CA 1
ATOM 646 C C . ARG A 1 85 ? 8.491 8.520 -6.807 1.00 89.25 85 ARG A C 1
ATOM 648 O O . ARG A 1 85 ? 9.588 8.066 -6.504 1.00 89.25 85 ARG A O 1
ATOM 655 N N . ALA A 1 86 ? 8.129 9.789 -6.602 1.00 89.75 86 ALA A N 1
ATOM 656 C CA . ALA A 1 86 ? 9.025 10.819 -6.076 1.00 89.75 86 ALA A CA 1
ATOM 657 C C . ALA A 1 86 ? 9.585 10.480 -4.686 1.00 89.75 86 ALA A C 1
ATOM 659 O O . ALA A 1 86 ? 10.715 10.840 -4.382 1.00 89.75 86 ALA A O 1
ATOM 660 N N . ASP A 1 87 ? 8.802 9.788 -3.860 1.00 90.81 87 ASP A N 1
ATOM 661 C CA . ASP A 1 87 ? 9.166 9.440 -2.488 1.00 90.81 87 ASP A CA 1
ATOM 662 C C . ASP A 1 87 ? 8.954 7.957 -2.162 1.00 90.81 87 ASP A C 1
ATOM 664 O O . ASP A 1 87 ? 9.047 7.570 -1.002 1.00 90.81 87 ASP A O 1
ATOM 668 N N . GLN A 1 88 ? 8.689 7.125 -3.177 1.00 91.81 88 GLN A N 1
ATOM 669 C CA . GLN A 1 88 ? 8.498 5.674 -3.054 1.00 91.81 88 GLN A CA 1
ATOM 670 C C . GLN A 1 88 ? 7.432 5.284 -2.009 1.00 91.81 88 GLN A C 1
ATOM 672 O O . GLN A 1 88 ? 7.499 4.219 -1.395 1.00 91.81 88 GLN A O 1
ATOM 677 N N . ARG A 1 89 ? 6.424 6.144 -1.823 1.00 95.44 89 ARG A N 1
ATOM 678 C CA . ARG A 1 89 ? 5.284 5.935 -0.919 1.00 95.44 89 ARG A CA 1
ATOM 679 C C . ARG A 1 89 ? 4.009 5.676 -1.703 1.00 95.44 89 ARG A C 1
ATOM 681 O O . ARG A 1 89 ? 3.947 5.883 -2.913 1.00 95.44 89 ARG A O 1
ATOM 688 N N . ILE A 1 90 ? 2.962 5.267 -1.005 1.00 96.62 90 ILE A N 1
ATOM 689 C CA . ILE A 1 90 ? 1.611 5.214 -1.567 1.00 96.62 90 ILE A CA 1
ATOM 690 C C . ILE A 1 90 ? 0.722 6.231 -0.858 1.00 96.62 90 ILE A C 1
ATOM 692 O O . ILE A 1 90 ? 0.807 6.408 0.354 1.00 96.62 90 ILE A O 1
ATOM 696 N N . ALA A 1 91 ? -0.128 6.910 -1.617 1.00 97.31 91 ALA A N 1
ATOM 697 C CA . ALA A 1 91 ? -1.247 7.660 -1.069 1.00 97.31 91 ALA A CA 1
ATOM 698 C C . ALA A 1 91 ? -2.465 6.736 -1.030 1.00 97.31 91 ALA A C 1
ATOM 700 O O . ALA A 1 91 ? -2.890 6.246 -2.074 1.00 97.31 91 ALA A O 1
ATOM 701 N N . VAL A 1 92 ? -2.992 6.483 0.164 1.00 97.44 92 VAL A N 1
ATOM 702 C CA . VAL A 1 92 ? -4.144 5.615 0.405 1.00 97.44 92 VAL A CA 1
ATOM 703 C C . VAL A 1 92 ? -5.341 6.479 0.754 1.00 97.44 92 VAL A C 1
ATOM 705 O O . VAL A 1 92 ? -5.341 7.161 1.777 1.00 97.44 92 VAL A O 1
ATOM 708 N N . LYS A 1 93 ? -6.357 6.441 -0.101 1.00 97.94 93 LYS A N 1
ATOM 709 C CA . LYS A 1 93 ? -7.638 7.113 0.094 1.00 97.94 93 LYS A CA 1
ATOM 710 C C . LYS A 1 93 ? -8.717 6.062 0.335 1.00 97.94 93 LYS A C 1
ATOM 712 O O . LYS A 1 93 ? -8.821 5.120 -0.446 1.00 97.94 93 LYS A O 1
ATOM 717 N N . ILE A 1 94 ? -9.499 6.217 1.398 1.00 96.69 94 ILE A N 1
ATOM 718 C CA . ILE A 1 94 ? -10.597 5.308 1.755 1.00 96.69 94 ILE A CA 1
ATOM 719 C C . ILE A 1 94 ? -11.899 6.100 1.652 1.00 96.69 94 ILE A C 1
ATOM 721 O O . ILE A 1 94 ? -12.038 7.125 2.319 1.00 96.69 94 ILE A O 1
ATOM 725 N N . GLY A 1 95 ? -12.812 5.655 0.786 1.00 96.12 95 GLY A N 1
ATOM 726 C CA . GLY A 1 95 ? -14.039 6.382 0.467 1.00 96.12 95 GLY A CA 1
ATOM 727 C C . GLY A 1 95 ? -13.745 7.815 0.012 1.00 96.12 95 GLY A C 1
ATOM 728 O O . GLY A 1 95 ? -12.870 8.044 -0.829 1.00 96.12 95 GLY A O 1
ATOM 729 N N . ASP A 1 96 ? -14.452 8.764 0.622 1.00 94.88 96 ASP A N 1
ATOM 730 C CA . ASP A 1 96 ? -14.280 10.209 0.417 1.00 94.88 96 ASP A CA 1
ATOM 731 C C . ASP A 1 96 ? -13.317 10.855 1.433 1.00 94.88 96 ASP A C 1
ATOM 733 O O . ASP A 1 96 ? -13.235 12.078 1.530 1.00 94.88 96 ASP A O 1
ATOM 737 N N . GLY A 1 97 ? -12.594 10.049 2.218 1.00 94.12 97 GLY A N 1
ATOM 738 C CA . GLY A 1 97 ? -11.626 10.541 3.194 1.00 94.12 97 GLY A CA 1
ATOM 739 C C . GLY A 1 97 ? -10.372 11.150 2.561 1.00 94.12 97 GLY A C 1
ATOM 740 O O . GLY A 1 97 ? -10.085 10.969 1.378 1.00 94.12 97 GLY A O 1
ATOM 741 N N . GLU A 1 98 ? -9.576 11.834 3.382 1.00 95.56 98 GLU A N 1
ATOM 742 C CA . GLU A 1 98 ? -8.301 12.407 2.948 1.00 95.56 98 GLU A CA 1
ATOM 743 C C . GLU A 1 98 ? -7.237 11.324 2.683 1.00 95.56 98 GLU A C 1
ATOM 745 O O . GLU A 1 98 ? -7.112 10.375 3.470 1.00 95.56 98 GLU A O 1
ATOM 750 N N . PRO A 1 99 ? -6.424 11.448 1.613 1.00 96.50 99 PRO A N 1
ATOM 751 C CA . PRO A 1 99 ? -5.345 10.508 1.342 1.00 96.50 99 PRO A CA 1
ATOM 752 C C . PRO A 1 99 ? -4.269 10.526 2.434 1.00 96.50 99 PRO A C 1
ATOM 754 O O . PRO A 1 99 ? -3.650 11.554 2.708 1.00 96.50 99 PRO A O 1
ATOM 757 N N . LYS A 1 100 ? -3.970 9.355 2.998 1.00 96.94 100 LYS A N 1
ATOM 758 C CA . LYS A 1 100 ? -2.872 9.155 3.954 1.00 96.94 100 LYS A CA 1
ATOM 759 C C . LYS A 1 100 ? -1.671 8.524 3.265 1.00 96.94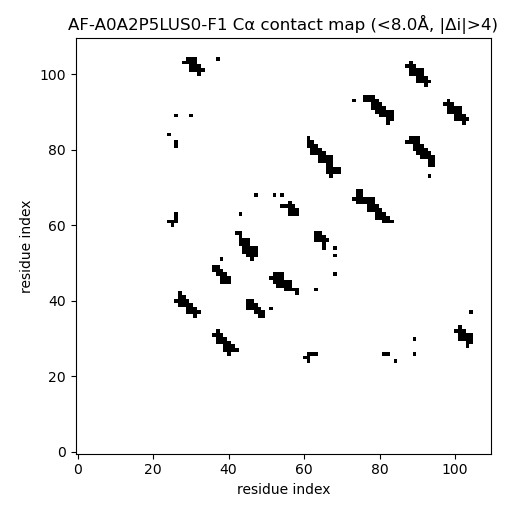 100 LYS A C 1
ATOM 761 O O . LYS A 1 100 ? -1.823 7.658 2.407 1.00 96.94 100 LYS A O 1
ATOM 766 N N . LEU A 1 101 ? -0.466 8.936 3.644 1.00 97.00 101 LEU A N 1
ATOM 767 C CA . LEU A 1 101 ? 0.759 8.380 3.075 1.00 97.00 101 LEU A CA 1
ATOM 768 C C . LEU A 1 101 ? 1.191 7.140 3.848 1.00 97.00 101 LEU A C 1
ATOM 770 O O . LEU A 1 101 ? 1.352 7.194 5.062 1.00 97.00 101 LEU A O 1
ATOM 774 N N . TRP A 1 102 ? 1.379 6.029 3.142 1.00 97.06 102 TRP A N 1
ATOM 775 C CA . TRP A 1 102 ? 1.935 4.806 3.714 1.00 97.06 102 TRP A CA 1
ATOM 776 C C . TRP A 1 102 ? 3.313 4.525 3.127 1.00 97.06 102 TRP A C 1
ATOM 778 O O . TRP A 1 102 ? 3.666 4.977 2.031 1.00 97.06 102 TRP A O 1
ATOM 788 N N . GLN A 1 103 ? 4.086 3.761 3.885 1.00 95.69 103 GLN A N 1
ATOM 789 C CA . GLN A 1 103 ? 5.491 3.477 3.632 1.00 95.69 103 GLN A CA 1
ATOM 790 C C . GLN A 1 103 ? 5.671 1.991 3.327 1.00 95.69 103 GLN A C 1
ATOM 792 O O . GLN A 1 103 ? 4.790 1.178 3.621 1.00 95.69 103 GLN A O 1
ATOM 797 N N . LYS A 1 104 ? 6.813 1.608 2.751 1.00 94.12 104 LYS A N 1
ATOM 798 C CA . LYS A 1 104 ? 7.174 0.187 2.708 1.00 94.12 104 LYS A CA 1
ATOM 799 C C . LYS A 1 104 ? 7.310 -0.334 4.138 1.00 94.12 104 LYS A C 1
ATOM 801 O O . LYS A 1 104 ? 7.866 0.348 4.996 1.00 94.12 104 LYS A O 1
ATOM 806 N N . CYS A 1 105 ? 6.786 -1.528 4.391 1.00 93.25 105 CYS A N 1
ATOM 807 C CA . CYS A 1 105 ? 6.939 -2.156 5.698 1.00 93.25 105 CYS A CA 1
ATOM 808 C C . CYS A 1 105 ? 8.422 -2.427 6.013 1.00 93.25 105 CYS A C 1
ATOM 810 O O . CYS A 1 105 ? 9.186 -2.741 5.093 1.00 93.25 105 CYS A O 1
ATOM 812 N N . PRO A 1 106 ? 8.829 -2.374 7.294 1.00 88.44 106 PRO A N 1
ATOM 813 C CA . PRO A 1 106 ? 10.137 -2.857 7.720 1.00 88.44 106 PRO A CA 1
ATOM 814 C C . PRO A 1 106 ? 10.320 -4.343 7.364 1.00 88.44 106 PRO A C 1
ATOM 816 O O . PRO A 1 106 ? 9.337 -5.089 7.361 1.00 88.44 106 PRO A O 1
ATOM 819 N N . PRO A 1 107 ? 11.556 -4.808 7.115 1.00 77.25 107 PRO A N 1
ATOM 820 C CA . PRO A 1 107 ? 11.830 -6.189 6.697 1.00 77.25 107 PRO A CA 1
ATOM 821 C C . PRO A 1 107 ? 11.361 -7.255 7.703 1.00 77.25 107 PRO A C 1
ATOM 823 O O . PRO A 1 107 ? 11.058 -8.379 7.309 1.00 77.25 107 PRO A O 1
ATOM 826 N N . GLU A 1 108 ? 11.260 -6.901 8.984 1.00 69.81 108 GLU A N 1
ATOM 827 C CA . GLU A 1 108 ? 10.819 -7.790 10.069 1.00 69.81 108 GLU A CA 1
ATOM 828 C C . GLU A 1 108 ? 9.301 -8.028 10.079 1.00 69.81 108 GLU A C 1
ATOM 830 O O . GLU A 1 108 ? 8.820 -9.019 10.627 1.00 69.81 108 GLU A O 1
ATOM 835 N N . VAL A 1 109 ? 8.528 -7.145 9.441 1.00 60.53 109 VAL A N 1
ATOM 836 C CA . VAL A 1 109 ? 7.074 -7.273 9.341 1.00 60.53 109 VAL A CA 1
ATOM 837 C C . VAL A 1 109 ? 6.764 -8.089 8.091 1.00 60.53 109 VAL A C 1
ATOM 839 O O . VAL A 1 109 ? 6.602 -7.542 6.995 1.00 60.53 109 VAL A O 1
ATOM 842 N N . SER A 1 110 ? 6.721 -9.418 8.253 1.00 47.50 110 SER A N 1
ATOM 843 C CA . SER A 1 110 ? 6.307 -10.333 7.185 1.00 47.50 110 SER A CA 1
ATOM 844 C C . SER A 1 110 ? 4.828 -10.673 7.157 1.00 47.50 110 SER A C 1
ATOM 846 O O . SER A 1 110 ? 4.164 -10.697 8.221 1.00 47.50 110 SER A O 1
#

Mean predicted aligned error: 9.65 Å

Foldseek 3Di:
DDDPPDDPVPPVVVVVVPPDPPPQLAPAAWKAAPVGWIWGDDAQWMQTGPVGDIFGWHGDSFWTWGAAPPPDPQGRWIWIWGQDPVVRWTFIDTHPDGTGTIDHDDPVSD

Secondary structure (DSSP, 8-state):
------SSTTHHHHGGGG----------EEEE-TTS-EEEEETTEEEETTTTEEEE-EEETTEEEEEPPTTSTTTT-EEEEEEETTTTEEEEEETTSPPEEEEEPPTT--